Protein AF-A0A821R4B9-F1 (afdb_monomer_lite)

Foldseek 3Di:
DPPDDPPPVDDDPANVLVVCCVVPVPPVVSLVVLLVCVVVVHDYDQADPPPRDGSVSSVCSSCVVCPVDDDDDDDDDDDPPD

Secondary structure (DSSP, 8-state):
--------TT--HHHHHHHHHHHHTT-HHHHHHHHHHHHTT----SS-TTT----HHHHHHHHGGGTTSPPP-------TT-

Radius of gyration: 14.7 Å; chains: 1; bounding box: 32×39×35 Å

Organism: NCBI:txid392032

Structure (mmCIF, N/CA/C/O backbone):
data_AF-A0A821R4B9-F1
#
_entry.id   AF-A0A821R4B9-F1
#
loop_
_atom_site.group_PDB
_atom_site.id
_atom_site.type_symbol
_atom_site.label_atom_id
_atom_site.label_alt_id
_atom_site.label_comp_id
_atom_site.label_asym_id
_atom_site.label_entity_id
_atom_site.label_seq_id
_atom_site.pdbx_PDB_ins_code
_atom_site.Cartn_x
_atom_site.Cartn_y
_atom_site.Cartn_z
_atom_site.occupancy
_atom_site.B_iso_or_equiv
_atom_site.auth_seq_id
_atom_site.auth_comp_id
_atom_site.auth_asym_id
_atom_site.auth_atom_id
_atom_site.pdbx_PDB_model_num
ATOM 1 N N . MET A 1 1 ? -19.033 26.871 -11.538 1.00 32.88 1 MET A N 1
ATOM 2 C CA . MET A 1 1 ? -19.519 25.694 -12.287 1.00 32.88 1 MET A CA 1
ATOM 3 C C . MET A 1 1 ? -18.444 24.631 -12.188 1.00 32.88 1 MET A C 1
ATOM 5 O O . MET A 1 1 ? -17.362 24.846 -12.713 1.00 32.88 1 MET A O 1
ATOM 9 N N . ALA A 1 2 ? -18.681 23.564 -11.425 1.00 38.81 2 ALA A N 1
ATOM 10 C CA . ALA A 1 2 ? -17.736 22.458 -11.337 1.00 38.81 2 ALA A CA 1
ATOM 11 C C . ALA A 1 2 ? -17.794 21.686 -12.659 1.00 38.81 2 ALA A C 1
ATOM 13 O O . ALA A 1 2 ? -18.814 21.077 -12.977 1.00 38.81 2 ALA A O 1
ATOM 14 N N . THR A 1 3 ? -16.735 21.769 -13.459 1.00 39.44 3 THR A N 1
ATOM 15 C CA . THR A 1 3 ? -16.540 20.905 -14.624 1.00 39.44 3 THR A CA 1
ATOM 16 C C . THR A 1 3 ? -16.486 19.467 -14.130 1.00 39.44 3 THR A C 1
ATOM 18 O O . THR A 1 3 ? -15.497 19.049 -13.533 1.00 39.44 3 THR A O 1
ATOM 21 N N . GLN A 1 4 ? -17.577 18.725 -14.331 1.00 44.72 4 GLN A N 1
ATOM 22 C CA . GLN A 1 4 ? -17.592 17.284 -14.128 1.00 44.72 4 GLN A CA 1
ATOM 23 C C . GLN A 1 4 ? -16.563 16.678 -15.083 1.00 44.72 4 GLN A C 1
ATOM 25 O O . GLN A 1 4 ? -16.736 16.715 -16.301 1.00 44.72 4 GLN A O 1
ATOM 30 N N . LEU A 1 5 ? -15.461 16.174 -14.522 1.00 47.34 5 LEU A N 1
ATOM 31 C CA . LEU A 1 5 ? -14.490 15.383 -15.266 1.00 47.34 5 LEU A CA 1
ATOM 32 C C . LEU A 1 5 ? -15.235 14.185 -15.874 1.00 47.34 5 LEU A C 1
ATOM 34 O O . LEU A 1 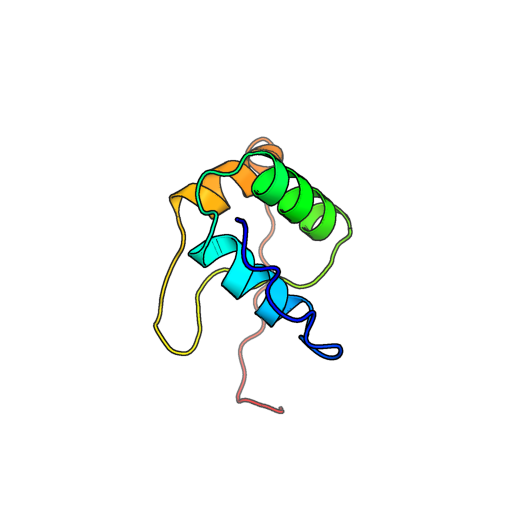5 ? -15.969 13.507 -15.148 1.00 47.34 5 LEU A O 1
ATOM 38 N N . PRO A 1 6 ? -15.094 13.923 -17.185 1.00 48.72 6 PRO A N 1
ATOM 39 C CA . PRO A 1 6 ? -15.745 12.784 -17.807 1.00 48.72 6 PRO A CA 1
ATOM 40 C C . PRO A 1 6 ? -15.261 11.520 -17.095 1.00 48.72 6 PRO A C 1
ATOM 42 O O . PRO A 1 6 ? -14.061 11.254 -17.048 1.00 48.72 6 PRO A O 1
ATOM 45 N N . LEU A 1 7 ? -16.199 10.764 -16.515 1.00 50.59 7 LEU A N 1
ATOM 46 C CA . LEU A 1 7 ? -15.957 9.441 -15.942 1.00 50.59 7 LEU A CA 1
ATOM 47 C C . LEU A 1 7 ? -15.391 8.542 -17.049 1.00 50.59 7 LEU A C 1
ATOM 49 O O . LEU A 1 7 ? -16.135 7.935 -17.822 1.00 50.59 7 LEU A O 1
ATOM 53 N N . GLN A 1 8 ? -14.062 8.498 -17.164 1.00 52.50 8 GLN A N 1
ATOM 54 C CA . GLN A 1 8 ? -13.362 7.564 -18.032 1.00 52.50 8 GLN A CA 1
ATOM 55 C C . GLN A 1 8 ? -13.689 6.158 -17.533 1.00 52.50 8 GLN A C 1
ATOM 57 O O . GLN A 1 8 ? -13.225 5.727 -16.481 1.00 52.50 8 GLN A O 1
ATOM 62 N N . LYS A 1 9 ? -14.530 5.458 -18.295 1.00 51.16 9 LYS A N 1
ATOM 63 C CA . LYS A 1 9 ? -15.172 4.189 -17.929 1.00 51.16 9 LYS A CA 1
ATOM 64 C C . LYS A 1 9 ? -14.228 3.008 -17.650 1.00 51.16 9 LYS A C 1
ATOM 66 O O . LYS A 1 9 ?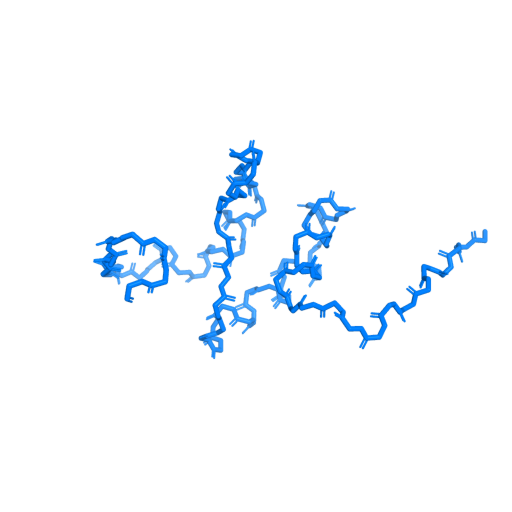 -14.738 1.946 -17.336 1.00 51.16 9 LYS A O 1
ATOM 71 N N . ASN A 1 10 ? -12.906 3.169 -17.731 1.00 61.00 10 ASN A N 1
ATOM 72 C CA . ASN A 1 10 ? -11.930 2.077 -17.629 1.00 61.00 10 ASN A CA 1
ATOM 73 C C . ASN A 1 10 ? -10.637 2.475 -16.887 1.00 61.00 10 ASN A C 1
ATOM 75 O O . ASN A 1 10 ? -9.563 1.977 -17.219 1.00 61.00 10 ASN A O 1
ATOM 79 N N . LEU A 1 11 ? -10.688 3.398 -15.923 1.00 63.22 11 LEU A N 1
ATOM 80 C CA . LEU A 1 11 ? -9.516 3.619 -15.072 1.00 63.22 11 LEU A CA 1
ATOM 81 C C . LEU A 1 11 ? -9.362 2.433 -14.120 1.00 63.22 11 LEU A C 1
ATOM 83 O O . LEU A 1 11 ? -10.314 2.062 -13.430 1.00 63.22 11 LEU A O 1
ATOM 87 N N . SER A 1 12 ? -8.167 1.840 -14.081 1.00 73.94 12 SER A N 1
ATOM 88 C CA . SER A 1 12 ? -7.857 0.858 -13.048 1.00 73.94 12 SER A CA 1
ATOM 89 C C . SER A 1 12 ? -7.954 1.525 -11.675 1.00 73.94 12 SER A C 1
ATOM 91 O O . SER A 1 12 ? -7.730 2.732 -11.531 1.00 73.94 12 SER A O 1
ATOM 93 N N . LEU A 1 13 ? -8.299 0.740 -10.656 1.00 72.94 13 LEU A N 1
ATOM 94 C CA . LEU A 1 13 ? -8.447 1.236 -9.288 1.00 72.94 13 LEU A CA 1
ATOM 95 C C . LEU A 1 13 ? -7.173 1.955 -8.807 1.00 72.94 13 LEU A C 1
ATOM 97 O O . LEU A 1 13 ? -7.258 2.963 -8.113 1.00 72.94 13 LEU A O 1
ATOM 101 N N . GLN A 1 14 ? -6.001 1.483 -9.241 1.00 74.38 14 GLN A N 1
ATOM 102 C CA . GLN A 1 14 ? -4.708 2.096 -8.944 1.00 74.38 14 GLN A CA 1
ATOM 103 C C . GLN A 1 14 ? -4.590 3.497 -9.556 1.00 74.38 14 GLN A C 1
ATOM 105 O O . GLN A 1 14 ? -4.227 4.440 -8.859 1.00 74.38 14 GLN A O 1
ATOM 110 N N . VAL A 1 15 ? -4.960 3.668 -10.832 1.00 75.50 15 VAL A N 1
ATOM 111 C CA . VAL A 1 15 ? -4.900 4.983 -11.493 1.00 75.50 15 VAL A CA 1
ATOM 112 C C . VAL A 1 15 ? -5.923 5.945 -10.887 1.00 75.50 15 VAL A C 1
ATOM 114 O O . VAL A 1 15 ? -5.627 7.128 -10.710 1.00 75.50 15 VAL A O 1
ATOM 117 N N . LEU A 1 16 ? -7.106 5.446 -10.515 1.00 80.38 16 LEU A N 1
ATOM 118 C CA . LEU A 1 16 ? -8.111 6.242 -9.813 1.00 80.38 16 LEU A CA 1
ATOM 119 C C . LEU A 1 16 ? -7.571 6.759 -8.476 1.00 80.38 16 LEU A C 1
ATOM 121 O O . LEU A 1 16 ? -7.684 7.954 -8.199 1.00 80.38 16 LEU A O 1
ATOM 125 N N . TRP A 1 17 ? -6.933 5.894 -7.687 1.00 79.69 17 TRP A N 1
ATOM 126 C CA . TRP A 1 17 ? -6.334 6.292 -6.417 1.00 79.69 17 TRP A CA 1
ATOM 127 C C . TRP A 1 17 ? -5.155 7.233 -6.584 1.00 79.69 17 TRP A C 1
ATOM 129 O O . TRP A 1 17 ? -5.101 8.238 -5.883 1.00 79.69 17 TRP A O 1
ATOM 139 N N . ARG A 1 18 ? -4.267 6.985 -7.548 1.00 78.00 18 ARG A N 1
ATOM 140 C CA . ARG A 1 18 ? -3.158 7.894 -7.854 1.00 78.00 18 ARG A CA 1
ATOM 141 C C . ARG A 1 18 ? -3.670 9.303 -8.144 1.00 78.00 18 ARG A C 1
ATOM 143 O O . ARG A 1 18 ? -3.206 10.269 -7.543 1.00 78.00 18 ARG A O 1
ATOM 150 N N . ASN A 1 19 ? -4.677 9.417 -9.008 1.00 78.50 19 ASN A N 1
ATOM 151 C CA . ASN A 1 19 ? -5.268 10.706 -9.359 1.00 78.50 19 ASN A CA 1
ATOM 152 C C . ASN A 1 19 ? -5.981 11.351 -8.162 1.00 78.50 19 ASN A C 1
ATOM 154 O O . ASN A 1 19 ? -5.810 12.544 -7.923 1.00 78.50 19 ASN A O 1
ATOM 158 N N . ALA A 1 20 ? -6.739 10.574 -7.384 1.00 80.38 20 ALA A N 1
ATOM 159 C CA . ALA A 1 20 ? -7.424 11.072 -6.194 1.00 80.38 20 ALA A CA 1
ATOM 160 C C . ALA A 1 20 ? -6.434 11.581 -5.134 1.00 80.38 20 ALA A C 1
ATOM 162 O O . ALA A 1 20 ? -6.638 12.652 -4.571 1.00 80.38 20 ALA A O 1
ATOM 163 N N . ILE A 1 21 ? -5.332 10.864 -4.906 1.00 80.88 21 ILE A N 1
ATOM 164 C CA . ILE A 1 21 ? -4.273 11.288 -3.988 1.00 80.88 21 ILE A CA 1
ATOM 165 C C . ILE A 1 21 ? -3.674 12.600 -4.479 1.00 80.88 21 ILE A C 1
ATOM 167 O O . ILE A 1 21 ? -3.647 13.557 -3.718 1.00 80.88 21 ILE A O 1
ATOM 171 N N . VAL A 1 22 ? -3.259 12.692 -5.746 1.00 77.31 22 VAL A N 1
ATOM 172 C CA . VAL A 1 22 ? -2.655 13.914 -6.307 1.00 77.31 22 VAL A CA 1
ATOM 173 C C . VAL A 1 22 ? -3.604 15.114 -6.222 1.00 77.31 22 VAL A C 1
ATOM 175 O O . VAL A 1 22 ? -3.190 16.192 -5.799 1.00 77.31 22 VAL A O 1
ATOM 178 N N . CYS A 1 23 ? -4.876 14.940 -6.581 1.00 77.38 23 CYS A N 1
ATOM 179 C CA . CYS A 1 23 ? -5.852 16.030 -6.612 1.00 77.38 23 CYS A CA 1
ATOM 180 C C . CYS A 1 23 ? -6.426 16.396 -5.235 1.00 77.38 23 CYS A C 1
ATOM 182 O O . CYS A 1 23 ? -6.994 17.478 -5.087 1.00 77.38 23 CYS A O 1
ATOM 184 N N . SER A 1 24 ? -6.334 15.512 -4.239 1.00 73.81 24 SER A N 1
ATOM 185 C CA . SER A 1 24 ? -7.111 15.623 -2.999 1.00 73.81 24 SER A CA 1
ATOM 186 C C . SER A 1 24 ? -6.332 15.195 -1.751 1.00 73.81 24 SER A C 1
ATOM 188 O O . SER A 1 24 ? -6.920 14.677 -0.806 1.00 73.81 24 SER A O 1
ATOM 190 N N . GLN A 1 25 ? -5.018 15.461 -1.705 1.00 64.75 25 GLN A N 1
ATOM 191 C CA . GLN A 1 25 ? -4.085 15.059 -0.628 1.00 64.75 25 GLN A CA 1
ATOM 192 C C . GLN A 1 25 ? -4.532 15.366 0.812 1.00 64.75 25 GLN A C 1
ATOM 194 O O . GLN A 1 25 ? -3.957 14.825 1.754 1.00 64.75 25 GLN A O 1
ATOM 199 N N . LYS A 1 26 ? -5.516 16.250 1.001 1.00 67.31 26 LYS A N 1
ATOM 200 C CA . LYS A 1 26 ? -6.026 16.678 2.310 1.00 67.31 26 LYS A CA 1
ATOM 201 C C . LYS A 1 26 ? -7.527 16.450 2.498 1.00 67.31 26 LYS A C 1
ATOM 203 O O . LYS A 1 26 ? -8.060 16.884 3.512 1.00 67.31 26 LYS A O 1
ATOM 208 N N . GLU A 1 27 ? -8.206 15.803 1.553 1.00 81.25 27 GLU A N 1
ATOM 209 C CA . GLU A 1 27 ? -9.641 15.536 1.662 1.00 81.25 27 GLU A CA 1
ATOM 210 C C . GLU A 1 27 ? -9.889 14.335 2.589 1.00 81.25 27 GLU A C 1
ATOM 212 O O . GLU A 1 27 ? -9.537 13.203 2.233 1.00 81.25 27 GLU A O 1
ATOM 217 N N . PRO A 1 28 ? -10.519 14.530 3.764 1.00 83.94 28 PRO A N 1
ATOM 218 C CA . PRO A 1 28 ? -10.687 13.462 4.751 1.00 83.94 28 PRO A CA 1
ATOM 219 C C . PRO A 1 28 ? -11.467 12.260 4.209 1.00 83.94 28 PRO A C 1
ATOM 221 O O . PRO A 1 28 ? -11.167 11.116 4.545 1.00 83.94 28 PRO A O 1
ATOM 224 N N . LEU A 1 29 ? -12.438 12.511 3.325 1.00 86.69 29 LEU A N 1
ATOM 225 C CA . LEU A 1 29 ? -13.250 11.466 2.706 1.00 86.69 29 LEU A CA 1
ATOM 226 C C . LEU A 1 29 ? -12.413 10.541 1.811 1.00 86.69 29 LEU A C 1
ATOM 228 O O . LEU A 1 29 ? -12.639 9.333 1.788 1.00 86.69 29 LEU A O 1
ATOM 232 N N . VAL A 1 30 ? -11.435 11.099 1.092 1.00 87.19 30 VAL A N 1
ATOM 233 C CA . VAL A 1 30 ? -10.539 10.333 0.212 1.00 87.19 30 VAL A CA 1
ATOM 234 C C . VAL A 1 30 ? -9.629 9.443 1.052 1.00 87.19 30 VAL A C 1
ATOM 236 O O . VAL A 1 30 ? -9.492 8.260 0.749 1.00 87.19 30 VAL A O 1
ATOM 239 N N . ILE A 1 31 ? -9.082 9.976 2.149 1.00 87.62 31 ILE A N 1
ATOM 240 C CA . ILE A 1 31 ? -8.256 9.219 3.104 1.00 87.62 31 ILE A CA 1
ATOM 241 C C . ILE A 1 31 ? -9.059 8.069 3.723 1.00 87.62 31 ILE A C 1
ATOM 243 O O . ILE A 1 31 ? -8.593 6.930 3.743 1.00 87.62 31 ILE A O 1
ATOM 247 N N . GLN A 1 32 ? -10.282 8.345 4.185 1.00 89.19 32 GLN A N 1
ATOM 248 C CA . GLN A 1 32 ? -11.160 7.328 4.765 1.00 89.19 32 GLN A CA 1
ATOM 249 C C . GLN A 1 32 ? -11.454 6.213 3.760 1.00 89.19 32 GLN A C 1
ATOM 251 O O . GLN A 1 32 ? -11.304 5.035 4.079 1.00 89.19 32 GLN A O 1
ATOM 256 N N . LYS A 1 33 ? -11.838 6.575 2.530 1.00 88.44 33 LYS A N 1
ATOM 257 C CA . LYS A 1 33 ? -12.106 5.587 1.487 1.00 88.44 33 LYS A CA 1
ATOM 258 C C . LYS A 1 33 ? -10.850 4.784 1.158 1.00 88.44 33 LYS A C 1
ATOM 260 O O . LYS A 1 33 ? -10.944 3.572 1.042 1.00 88.44 33 LYS A O 1
ATOM 265 N N . TYR A 1 34 ? -9.673 5.401 1.098 1.00 89.31 34 TYR A N 1
ATOM 266 C CA . TYR A 1 34 ? -8.426 4.671 0.858 1.00 89.31 34 TYR A CA 1
ATOM 267 C C . TYR A 1 34 ? -8.150 3.644 1.959 1.00 89.31 34 TYR A C 1
ATOM 269 O O . TYR A 1 34 ? -7.835 2.490 1.674 1.00 89.31 34 TYR A O 1
ATOM 277 N N . ASN A 1 35 ? -8.353 4.034 3.219 1.00 90.00 35 ASN A N 1
ATOM 278 C CA . ASN A 1 35 ? -8.218 3.137 4.359 1.00 90.00 35 ASN A CA 1
ATOM 279 C C . ASN A 1 35 ? -9.192 1.944 4.298 1.00 90.00 35 ASN A C 1
ATOM 281 O O . ASN A 1 35 ? -8.784 0.817 4.576 1.00 90.00 35 ASN A O 1
ATOM 285 N N . GLU A 1 36 ? -10.450 2.159 3.897 1.00 90.12 36 GLU A N 1
ATOM 286 C CA . GLU A 1 36 ? -11.427 1.075 3.699 1.00 90.12 36 GLU A CA 1
ATOM 287 C C . GLU A 1 36 ? -10.924 0.040 2.674 1.00 90.12 36 GLU A C 1
ATOM 289 O O . GLU A 1 36 ? -11.053 -1.164 2.898 1.00 90.12 36 GLU A O 1
ATOM 294 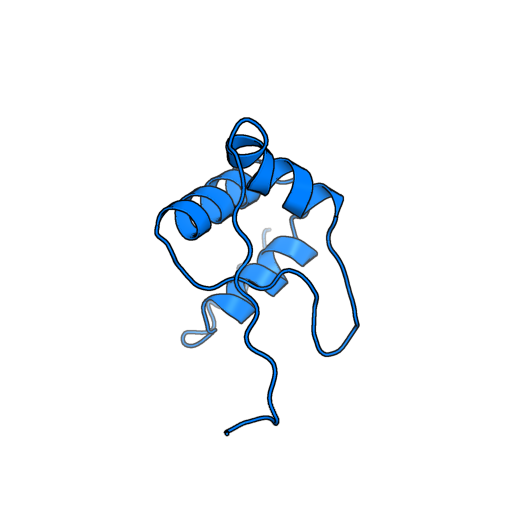N N . PHE A 1 37 ? -10.289 0.486 1.586 1.00 88.81 37 PHE A N 1
ATOM 295 C CA . PHE A 1 37 ? -9.722 -0.408 0.571 1.00 88.81 37 PHE A CA 1
ATOM 296 C C . PHE A 1 37 ? -8.500 -1.182 1.074 1.00 88.81 37 PHE A C 1
ATOM 298 O O . PHE A 1 37 ? -8.401 -2.383 0.817 1.00 88.81 37 PHE A O 1
ATOM 305 N N . ILE A 1 38 ? -7.604 -0.526 1.822 1.00 88.88 38 ILE A N 1
ATOM 306 C CA . ILE A 1 38 ? -6.457 -1.194 2.458 1.00 88.88 38 ILE A CA 1
ATOM 307 C C . ILE A 1 38 ? -6.955 -2.287 3.411 1.00 88.88 38 ILE A C 1
ATOM 309 O O . ILE A 1 38 ? -6.495 -3.425 3.343 1.00 88.88 38 ILE A O 1
ATOM 313 N N . ASN A 1 39 ? -7.936 -1.968 4.261 1.00 89.19 39 ASN A N 1
ATOM 314 C CA . ASN A 1 39 ? -8.535 -2.923 5.199 1.00 89.19 39 ASN A CA 1
ATOM 315 C C . ASN A 1 39 ? -9.218 -4.105 4.500 1.00 89.19 39 ASN A C 1
ATOM 317 O O . ASN A 1 39 ? -9.204 -5.218 5.019 1.00 89.19 39 ASN A O 1
ATOM 321 N N . ALA A 1 40 ? -9.800 -3.879 3.321 1.00 90.62 40 ALA A N 1
ATOM 322 C CA . ALA A 1 40 ? -10.400 -4.931 2.507 1.00 90.62 40 ALA A CA 1
ATOM 323 C C . ALA A 1 40 ? -9.369 -5.784 1.736 1.00 90.62 40 ALA A C 1
ATOM 325 O O . ALA A 1 40 ? -9.758 -6.705 1.019 1.00 90.62 40 ALA A O 1
ATOM 326 N N . GLY A 1 41 ? -8.066 -5.510 1.880 1.00 87.88 41 GLY A N 1
ATOM 327 C CA . GLY A 1 41 ? -6.992 -6.292 1.264 1.00 87.88 41 GLY A CA 1
ATOM 328 C C . GLY A 1 41 ? -6.774 -6.000 -0.220 1.00 87.88 41 GLY A C 1
ATOM 329 O O . GLY A 1 41 ? -6.152 -6.805 -0.914 1.00 87.88 41 GLY A O 1
ATOM 330 N N . PHE A 1 42 ? -7.274 -4.869 -0.728 1.00 88.38 42 PHE A N 1
ATOM 331 C CA . PHE A 1 42 ? -6.988 -4.471 -2.102 1.00 88.38 42 PHE A CA 1
ATOM 332 C C . PHE A 1 42 ? -5.525 -4.042 -2.248 1.00 88.38 42 PHE A C 1
ATOM 334 O O . PHE A 1 42 ? -4.992 -3.375 -1.360 1.00 88.38 42 PHE A O 1
ATOM 341 N N . PRO A 1 43 ? -4.872 -4.373 -3.374 1.00 85.75 43 PRO A N 1
ATOM 342 C CA . PRO A 1 43 ? -3.527 -3.897 -3.648 1.00 85.75 43 PRO A CA 1
ATOM 343 C C . PRO A 1 43 ? -3.530 -2.377 -3.828 1.00 85.75 43 PRO A C 1
ATOM 345 O O . PRO A 1 43 ? -4.417 -1.815 -4.475 1.00 85.75 43 PRO A O 1
ATOM 348 N N . PHE A 1 44 ? -2.507 -1.724 -3.289 1.00 85.00 44 PHE A N 1
ATOM 349 C CA . PHE A 1 44 ? -2.338 -0.279 -3.358 1.00 85.00 44 PHE A CA 1
ATOM 350 C C . PHE A 1 44 ? -0.869 0.092 -3.554 1.00 85.00 44 PHE A C 1
ATOM 352 O O . PHE A 1 44 ? 0.033 -0.682 -3.232 1.00 85.00 44 PHE A O 1
ATOM 359 N N . GLU A 1 45 ? -0.639 1.281 -4.102 1.00 81.19 45 GLU A N 1
ATOM 360 C CA . GLU A 1 45 ? 0.697 1.793 -4.393 1.00 81.19 45 GLU A CA 1
ATOM 361 C C . GLU A 1 45 ? 1.150 2.736 -3.270 1.00 81.19 45 GLU A C 1
ATOM 363 O O . GLU A 1 45 ? 0.395 3.593 -2.804 1.00 81.19 45 GLU A O 1
ATOM 368 N N . VAL A 1 46 ? 2.382 2.544 -2.800 1.00 85.12 46 VAL A N 1
ATOM 369 C CA . VAL A 1 46 ? 2.999 3.373 -1.749 1.00 85.12 46 VAL A CA 1
ATOM 370 C C . VAL A 1 46 ? 3.934 4.413 -2.364 1.00 85.12 46 VAL A C 1
ATOM 372 O O . VAL A 1 46 ? 4.005 5.537 -1.878 1.00 85.12 46 VAL A O 1
ATOM 375 N N . VAL A 1 47 ? 4.630 4.050 -3.440 1.00 83.56 47 VAL A N 1
ATOM 376 C CA . VAL A 1 47 ? 5.561 4.906 -4.179 1.00 83.56 47 VAL A CA 1
ATOM 377 C C . VAL A 1 47 ? 5.213 4.794 -5.653 1.00 83.56 47 VAL A C 1
ATOM 379 O O . VAL A 1 47 ? 5.117 3.675 -6.143 1.00 83.56 47 VAL A O 1
ATOM 382 N N . ASP A 1 48 ? 5.053 5.931 -6.331 1.00 77.12 48 ASP A N 1
ATOM 383 C CA . ASP A 1 48 ? 4.886 5.975 -7.787 1.00 77.12 48 ASP A CA 1
ATOM 384 C C . ASP A 1 48 ? 6.146 5.426 -8.470 1.00 77.12 48 ASP A C 1
ATOM 386 O O . ASP A 1 48 ? 7.230 5.992 -8.306 1.00 77.12 48 ASP A O 1
ATOM 390 N N . GLY A 1 49 ? 6.010 4.335 -9.224 1.00 71.50 49 GLY A N 1
ATOM 391 C CA . GLY A 1 49 ? 7.128 3.704 -9.933 1.00 71.50 49 GLY A CA 1
ATOM 392 C C . GLY A 1 49 ? 7.767 4.567 -11.029 1.00 71.50 49 GLY A C 1
ATOM 393 O O . GLY A 1 49 ? 8.944 4.370 -11.333 1.00 71.50 49 GLY A O 1
ATOM 394 N N . ASP A 1 50 ? 7.034 5.535 -11.590 1.00 76.81 50 ASP A N 1
ATOM 395 C CA . ASP A 1 50 ? 7.524 6.380 -12.688 1.00 76.81 50 ASP A CA 1
ATOM 396 C C . ASP A 1 50 ? 8.256 7.623 -12.162 1.00 76.81 50 ASP A C 1
ATOM 398 O O . ASP A 1 50 ? 9.331 7.986 -12.641 1.00 76.81 50 ASP A O 1
ATOM 402 N N . ASN A 1 51 ? 7.669 8.289 -11.161 1.00 78.12 51 ASN A N 1
ATOM 403 C CA . ASN A 1 51 ? 8.158 9.576 -10.649 1.00 78.12 51 ASN A CA 1
ATOM 404 C C . ASN A 1 51 ? 8.847 9.474 -9.281 1.00 78.12 51 ASN A C 1
ATOM 406 O O . ASN A 1 51 ? 9.260 10.498 -8.733 1.00 78.12 51 ASN A O 1
ATOM 410 N N . PHE A 1 52 ? 8.925 8.272 -8.696 1.00 80.75 52 PHE A N 1
ATOM 411 C CA . PHE A 1 52 ? 9.393 8.031 -7.322 1.00 80.75 52 PHE A CA 1
ATOM 412 C C . PHE A 1 52 ? 8.692 8.918 -6.282 1.00 80.75 52 PHE A C 1
ATOM 414 O O . PHE A 1 52 ? 9.244 9.250 -5.230 1.00 80.75 52 PHE A O 1
ATOM 421 N N . TYR A 1 53 ? 7.457 9.326 -6.578 1.00 84.00 53 TYR A N 1
ATOM 422 C CA . TYR A 1 53 ? 6.691 10.196 -5.707 1.00 84.00 53 TYR A CA 1
ATOM 423 C C . TYR A 1 53 ? 6.138 9.404 -4.522 1.00 84.00 53 TYR A C 1
ATOM 425 O O . TYR A 1 53 ? 5.452 8.396 -4.692 1.00 84.00 53 TYR A O 1
ATOM 433 N N . PHE A 1 54 ? 6.416 9.894 -3.314 1.00 86.75 54 PHE A N 1
ATOM 434 C CA . PHE A 1 54 ? 5.971 9.298 -2.061 1.00 86.75 54 PHE A CA 1
ATOM 435 C C . PHE A 1 54 ? 5.031 10.264 -1.313 1.00 86.75 54 PHE A C 1
ATOM 437 O O . PHE A 1 54 ? 5.506 11.221 -0.688 1.00 86.75 54 PHE A O 1
ATOM 444 N N . PRO A 1 55 ? 3.699 10.057 -1.354 1.00 86.25 55 PRO A N 1
ATOM 445 C CA . PRO A 1 55 ? 2.715 10.940 -0.723 1.00 86.25 55 PRO A CA 1
ATOM 446 C C . PRO A 1 55 ? 2.640 10.731 0.800 1.00 86.25 55 PRO A C 1
ATOM 448 O O . PRO A 1 55 ? 1.613 10.312 1.338 1.00 86.25 55 PRO A O 1
ATOM 451 N N . TYR A 1 56 ? 3.731 11.038 1.510 1.00 88.19 56 TYR A N 1
ATOM 4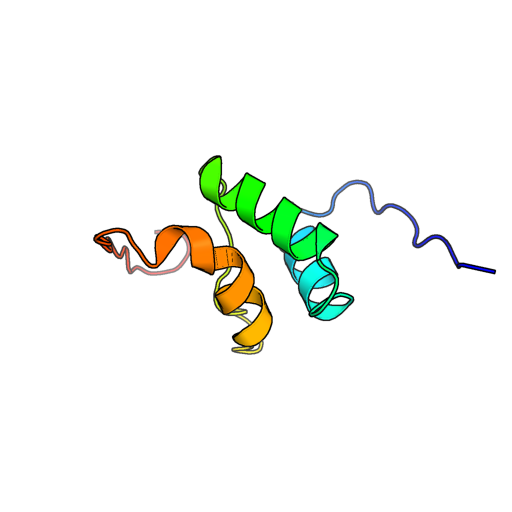52 C CA . TYR A 1 56 ? 3.905 10.734 2.936 1.00 88.19 56 TYR A CA 1
ATOM 453 C C . TYR A 1 56 ? 2.732 11.186 3.812 1.00 88.19 56 TYR A C 1
ATOM 455 O O . TYR A 1 56 ? 2.174 10.372 4.538 1.00 88.19 56 TYR A O 1
ATOM 463 N N . SER A 1 57 ? 2.320 12.456 3.734 1.00 87.81 57 SER A N 1
ATOM 464 C CA . SER A 1 57 ? 1.267 12.996 4.609 1.00 87.81 57 SER A CA 1
ATOM 465 C C . SER A 1 57 ? -0.078 12.290 4.425 1.00 87.81 57 SER A C 1
ATOM 467 O O . SER A 1 57 ? -0.793 12.065 5.397 1.00 87.81 57 SER A O 1
ATOM 469 N N . PHE A 1 58 ? -0.411 11.913 3.188 1.00 89.50 58 PHE A N 1
ATOM 470 C CA . PHE A 1 58 ? -1.632 11.172 2.883 1.00 89.50 58 PHE A CA 1
ATOM 471 C C . PHE A 1 58 ? -1.550 9.737 3.417 1.00 89.50 58 PHE A C 1
ATOM 473 O O . PHE A 1 58 ? -2.454 9.280 4.116 1.00 89.50 58 PHE A O 1
ATOM 480 N N . LEU A 1 59 ? -0.445 9.040 3.126 1.00 89.12 59 LEU A N 1
ATOM 481 C CA . LEU A 1 59 ? -0.226 7.661 3.567 1.00 89.12 59 LEU A CA 1
ATOM 482 C C . LEU A 1 59 ? -0.153 7.551 5.087 1.00 89.12 59 LEU A C 1
ATOM 484 O O . LEU A 1 59 ? -0.675 6.594 5.646 1.00 89.12 59 LEU A O 1
ATOM 488 N N . PHE A 1 60 ? 0.445 8.534 5.758 1.00 90.69 60 PHE A N 1
ATOM 489 C CA . PHE A 1 60 ? 0.507 8.587 7.212 1.00 90.69 60 PHE A CA 1
ATOM 490 C C . PHE A 1 60 ? -0.894 8.585 7.827 1.00 90.69 60 PHE A C 1
ATOM 492 O O . PHE A 1 60 ? -1.180 7.749 8.681 1.00 90.69 60 PHE A O 1
ATOM 499 N N . GLU A 1 61 ? -1.793 9.457 7.362 1.00 91.12 61 GLU A N 1
ATOM 500 C CA . GLU A 1 61 ? -3.168 9.487 7.871 1.00 91.12 61 GLU A CA 1
ATOM 501 C C . GLU A 1 61 ? -3.958 8.232 7.474 1.00 91.12 61 GLU A C 1
ATOM 503 O O . GLU A 1 61 ? -4.683 7.679 8.301 1.00 91.12 61 GLU A O 1
ATOM 508 N N . ALA A 1 62 ? -3.777 7.723 6.252 1.00 89.88 62 ALA A N 1
ATOM 509 C CA . ALA A 1 62 ? -4.472 6.519 5.799 1.00 89.88 62 ALA A CA 1
ATOM 510 C C . ALA A 1 62 ? -4.021 5.239 6.523 1.0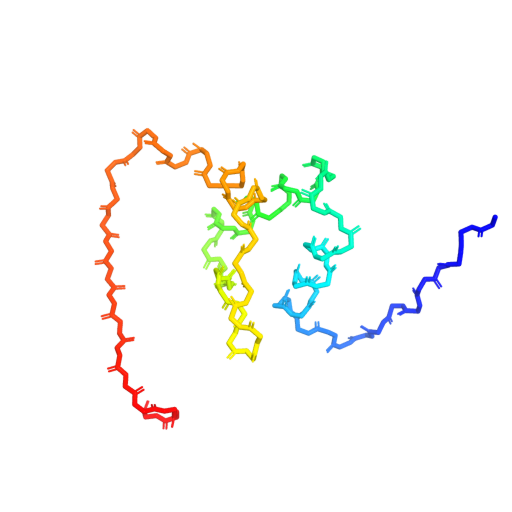0 89.88 62 ALA A C 1
ATOM 512 O O . ALA A 1 62 ? -4.823 4.321 6.708 1.00 89.88 62 ALA A O 1
ATOM 513 N N . LEU A 1 63 ? -2.752 5.162 6.931 1.00 89.62 63 LEU A N 1
ATOM 514 C CA . LEU A 1 63 ? -2.173 4.002 7.614 1.00 89.62 63 LEU A CA 1
ATOM 515 C C . LEU A 1 63 ? -2.190 4.125 9.141 1.00 89.62 63 LEU A C 1
ATOM 517 O O . LEU A 1 63 ? -1.930 3.143 9.838 1.00 89.62 63 LEU A O 1
ATOM 521 N N . LYS A 1 64 ? -2.553 5.294 9.673 1.00 91.62 64 LYS A N 1
ATOM 522 C CA . LYS A 1 64 ? -2.675 5.573 11.110 1.00 91.62 64 LYS A CA 1
ATOM 523 C C . LYS A 1 64 ? -3.429 4.500 11.906 1.00 91.62 64 LYS A C 1
ATOM 525 O O . LYS A 1 64 ? -2.966 4.166 12.999 1.00 91.62 64 LYS A O 1
ATOM 530 N N . PRO A 1 65 ? -4.528 3.894 11.402 1.00 89.19 65 PRO A N 1
ATOM 531 C CA . PRO A 1 65 ? -5.224 2.826 12.127 1.00 89.19 65 PRO A CA 1
ATOM 532 C C . PRO A 1 65 ? -4.360 1.580 12.388 1.00 89.19 65 PRO A C 1
ATOM 534 O O . PRO A 1 65 ? -4.592 0.854 13.354 1.00 89.19 65 PRO A O 1
ATOM 537 N N . PHE A 1 66 ? -3.326 1.348 11.576 1.00 87.12 66 PHE A N 1
ATOM 538 C CA . PHE A 1 66 ? -2.416 0.212 11.718 1.00 87.12 66 PHE A CA 1
ATOM 539 C C . PHE A 1 66 ? -1.230 0.498 12.652 1.00 87.12 66 PHE A C 1
ATOM 541 O O . PHE A 1 66 ? -0.586 -0.447 13.097 1.00 87.12 66 PHE A O 1
ATOM 548 N N . CYS A 1 67 ? -0.962 1.757 13.026 1.00 89.19 67 CYS A N 1
ATOM 549 C CA . CYS A 1 67 ? 0.220 2.136 13.818 1.00 89.19 67 CYS A CA 1
ATOM 550 C C . CYS A 1 67 ? 0.303 1.474 15.203 1.00 89.19 67 CYS A C 1
ATOM 552 O O . CYS A 1 67 ? 1.396 1.313 15.738 1.00 89.19 67 CYS A O 1
ATOM 554 N N . ASN A 1 68 ? -0.832 1.069 15.777 1.00 89.69 68 ASN A N 1
ATOM 555 C CA . ASN A 1 68 ? -0.881 0.396 17.080 1.00 89.69 68 ASN A CA 1
ATOM 556 C C . ASN A 1 68 ? -0.767 -1.137 16.983 1.00 89.69 68 ASN A C 1
ATOM 558 O O . ASN A 1 68 ? -0.922 -1.832 17.987 1.00 89.69 68 ASN A O 1
ATOM 562 N N . HIS A 1 69 ? -0.502 -1.673 15.791 1.00 88.94 69 HIS A N 1
ATOM 563 C CA . HIS A 1 69 ? -0.403 -3.106 15.540 1.00 88.94 69 HIS A CA 1
ATOM 564 C C . HIS A 1 69 ? 1.042 -3.503 15.235 1.00 88.94 69 HIS A C 1
ATOM 566 O O . HIS A 1 69 ? 1.808 -2.767 14.611 1.00 88.94 69 HIS A O 1
ATOM 572 N N . ARG A 1 70 ? 1.427 -4.716 15.645 1.00 92.88 70 ARG A N 1
ATOM 573 C CA . ARG A 1 70 ? 2.689 -5.306 15.186 1.00 92.88 70 ARG A CA 1
ATOM 574 C C . ARG A 1 70 ? 2.566 -5.608 13.698 1.00 92.88 70 ARG A C 1
ATOM 576 O O . ARG A 1 70 ? 1.651 -6.314 13.289 1.00 92.88 70 ARG A O 1
ATOM 583 N N . THR A 1 71 ? 3.498 -5.086 12.912 1.00 88.00 71 THR A N 1
ATOM 584 C CA . THR A 1 71 ? 3.500 -5.247 11.456 1.00 88.00 71 THR A CA 1
ATOM 585 C C . THR A 1 71 ? 4.513 -6.316 11.055 1.00 88.00 71 THR A C 1
ATOM 587 O O . THR A 1 71 ? 5.681 -6.233 11.432 1.00 88.00 71 THR A O 1
ATOM 590 N N . LEU A 1 72 ? 4.070 -7.309 10.282 1.00 93.06 72 LEU A N 1
ATOM 591 C CA . LEU A 1 72 ? 4.936 -8.240 9.557 1.00 93.06 72 LEU A CA 1
ATOM 592 C C . LEU A 1 72 ? 5.009 -7.782 8.101 1.00 93.06 72 LEU A C 1
ATOM 594 O O . LEU A 1 72 ? 3.974 -7.570 7.475 1.00 93.06 72 LEU A O 1
ATOM 598 N N . VAL A 1 73 ? 6.219 -7.659 7.561 1.00 91.12 73 VAL A N 1
ATOM 599 C CA . VAL A 1 73 ? 6.439 -7.299 6.157 1.00 91.12 73 VAL A CA 1
ATOM 600 C C . VAL A 1 73 ? 6.985 -8.512 5.418 1.00 91.12 73 VAL A C 1
ATOM 602 O O . VAL A 1 73 ? 8.023 -9.054 5.794 1.00 91.12 73 VAL A O 1
ATOM 605 N N . ILE A 1 74 ? 6.288 -8.924 4.361 1.00 94.88 74 ILE A N 1
ATOM 606 C CA . ILE A 1 74 ? 6.742 -9.947 3.416 1.00 94.88 74 ILE A CA 1
ATOM 607 C C . ILE A 1 74 ? 7.026 -9.228 2.101 1.00 94.88 74 ILE A C 1
ATOM 609 O O . ILE A 1 74 ? 6.155 -8.539 1.577 1.00 94.88 74 ILE A O 1
ATOM 613 N N . SER A 1 75 ? 8.247 -9.367 1.589 1.00 93.50 75 SER A N 1
ATOM 614 C CA . SER A 1 75 ? 8.680 -8.723 0.350 1.00 93.50 75 SER A CA 1
ATOM 615 C C . SER A 1 75 ? 8.971 -9.772 -0.715 1.00 93.50 75 SER A C 1
ATOM 617 O O . SER A 1 75 ? 9.659 -10.757 -0.442 1.00 93.50 75 SER A O 1
ATOM 619 N N . VAL A 1 76 ? 8.451 -9.550 -1.921 1.00 92.06 76 VAL A N 1
ATOM 620 C CA . VAL A 1 76 ? 8.728 -10.356 -3.115 1.00 92.06 76 VAL A CA 1
ATOM 621 C C . VAL A 1 76 ? 9.433 -9.450 -4.114 1.00 92.06 76 VAL A C 1
ATOM 623 O O . VAL A 1 76 ? 8.900 -8.408 -4.486 1.00 92.06 76 VAL A O 1
ATOM 626 N N . ILE A 1 77 ? 10.642 -9.833 -4.520 1.00 92.12 77 ILE A N 1
ATOM 627 C CA . ILE A 1 77 ? 11.489 -9.055 -5.429 1.00 92.12 77 ILE A CA 1
ATOM 628 C C . ILE A 1 77 ? 11.884 -9.964 -6.589 1.00 92.12 77 ILE A C 1
ATOM 630 O O . ILE A 1 77 ? 12.380 -11.068 -6.371 1.00 92.12 77 ILE A O 1
ATOM 634 N N . GLY A 1 78 ? 11.674 -9.494 -7.814 1.00 90.81 78 GLY A N 1
ATOM 635 C CA . GLY A 1 78 ? 11.964 -10.241 -9.030 1.00 90.81 78 GLY A CA 1
ATOM 636 C C . GLY A 1 78 ? 11.882 -9.351 -10.271 1.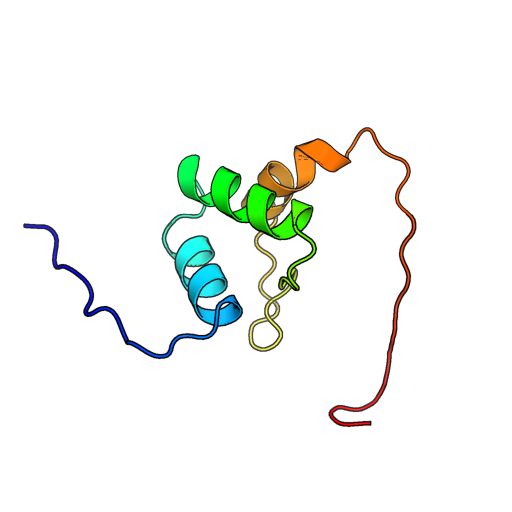00 90.81 78 GLY A C 1
ATOM 637 O O . GLY A 1 78 ? 11.472 -8.191 -10.168 1.00 90.81 78 GLY A O 1
ATOM 638 N N . PRO A 1 79 ? 12.307 -9.858 -11.438 1.00 91.12 79 PRO A N 1
ATOM 639 C CA . PRO A 1 79 ? 12.145 -9.138 -12.690 1.00 91.12 79 PRO A CA 1
ATOM 640 C C . PRO A 1 79 ? 10.660 -8.972 -13.040 1.00 91.12 79 PRO A C 1
ATOM 642 O O . PRO A 1 79 ? 9.809 -9.759 -12.636 1.00 91.12 79 PRO A O 1
ATOM 645 N N . GLN A 1 80 ? 10.332 -7.933 -13.807 1.00 81.19 80 GLN A N 1
ATOM 646 C CA . GLN A 1 80 ? 8.959 -7.709 -14.252 1.00 81.19 80 GLN A CA 1
ATOM 647 C C . GLN A 1 80 ? 8.474 -8.901 -15.100 1.00 81.19 80 GLN A C 1
ATOM 649 O O . GLN A 1 80 ? 9.161 -9.309 -16.034 1.00 81.19 80 GLN A O 1
ATOM 654 N N . ASN A 1 81 ? 7.275 -9.414 -14.800 1.00 76.88 81 ASN A N 1
ATOM 655 C CA . ASN A 1 81 ? 6.634 -10.553 -15.479 1.00 76.88 81 ASN A CA 1
ATOM 656 C C . ASN A 1 81 ? 7.313 -11.925 -15.277 1.00 76.88 81 ASN A C 1
ATOM 658 O O . ASN A 1 81 ? 7.179 -12.795 -16.139 1.00 76.88 81 ASN A O 1
ATOM 662 N N . SER A 1 82 ? 8.036 -12.112 -14.169 1.00 61.94 82 SER A N 1
ATOM 663 C CA . SER A 1 82 ? 8.553 -13.420 -13.734 1.00 61.94 82 SER A CA 1
ATOM 664 C C . SER A 1 82 ? 7.502 -14.306 -13.084 1.00 61.94 82 SER A C 1
ATOM 666 O O . SER A 1 82 ? 6.733 -13.751 -12.265 1.00 61.94 82 SER A O 1
#

pLDDT: mean 79.59, std 14.39, range [32.88, 94.88]

Sequence (82 aa):
MATQLPLQKNLSLQVLWRNAIVCSQKEPLVIQKYNEFINAGFPFEVVDGDNFYFPYSFLFEALKPFCNHRTLVISVIGPQNS